Protein AF-A0A0F9H675-F1 (afdb_monomer_lite)

InterPro domains:
  IPR002646 Poly A polymerase, head domain [PF01743] (36-67)
  IPR043519 Nucleotidyltransferase superfamily [G3DSA:3.30.460.10] (11-78)
  IPR043519 Nucleotidyltransferase superfamily [SSF81301] (16-69)

Sequence (80 aa):
MAKANLIDNLNRALPAAARKALAAIVQDAQGEALALYLVGGSVRDLLLNRPTLDVDLTLEGDAPALARRVAIGLEDVRCT

Structure (mmCIF, N/CA/C/O backbone):
data_AF-A0A0F9H675-F1
#
_entry.id   AF-A0A0F9H675-F1
#
loop_
_atom_site.group_PDB
_atom_site.id
_atom_site.type_symbol
_atom_site.label_atom_id
_atom_site.label_alt_id
_atom_site.label_comp_id
_atom_site.label_asym_id
_atom_site.label_entity_id
_atom_site.label_seq_id
_atom_site.pdbx_PDB_ins_code
_atom_site.Cartn_x
_atom_site.Cartn_y
_atom_site.Cartn_z
_atom_site.occupancy
_atom_site.B_iso_or_equiv
_atom_site.auth_seq_id
_atom_site.auth_comp_id
_atom_site.auth_asym_id
_atom_site.auth_atom_id
_atom_site.pdbx_PDB_model_num
ATOM 1 N N . MET A 1 1 ? -27.565 -4.005 -0.863 1.00 46.12 1 MET A N 1
ATOM 2 C CA . MET A 1 1 ? -26.496 -3.318 -0.105 1.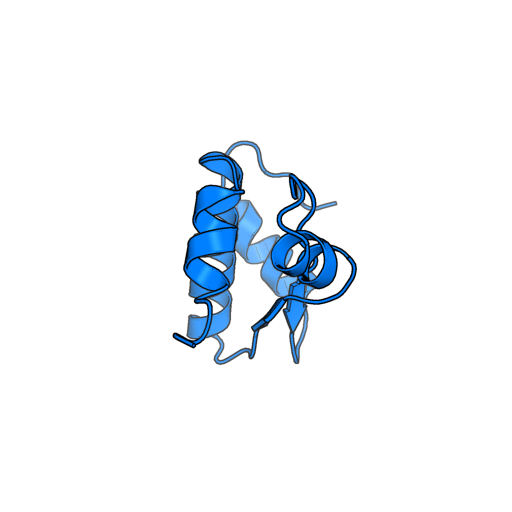00 46.12 1 MET A CA 1
ATOM 3 C C . MET A 1 1 ? -25.582 -2.634 -1.105 1.00 46.12 1 MET A C 1
ATOM 5 O O . MET A 1 1 ? -25.210 -3.283 -2.075 1.00 46.12 1 MET A O 1
ATOM 9 N N . ALA A 1 2 ? -25.270 -1.348 -0.928 1.00 55.47 2 ALA A N 1
ATOM 10 C CA . ALA A 1 2 ? -24.254 -0.697 -1.754 1.00 55.47 2 ALA A CA 1
ATOM 11 C C . ALA A 1 2 ? -22.913 -1.412 -1.530 1.00 55.47 2 ALA A C 1
ATOM 13 O O . ALA A 1 2 ? -22.560 -1.706 -0.387 1.00 55.47 2 ALA A O 1
ATOM 14 N N . LYS A 1 3 ? -22.200 -1.748 -2.608 1.00 57.97 3 LYS A N 1
ATOM 15 C CA . LYS A 1 3 ? -20.877 -2.372 -2.519 1.00 57.97 3 LYS A CA 1
ATOM 16 C C . LYS A 1 3 ? -19.964 -1.396 -1.774 1.00 57.97 3 LYS A C 1
ATOM 18 O O . LYS A 1 3 ? -19.804 -0.264 -2.222 1.00 57.97 3 LYS A O 1
ATOM 23 N N . ALA A 1 4 ? -19.432 -1.796 -0.621 1.00 65.81 4 ALA A N 1
ATOM 24 C CA . ALA A 1 4 ? -18.548 -0.931 0.152 1.00 65.81 4 ALA A CA 1
ATOM 25 C C . ALA A 1 4 ? -17.327 -0.566 -0.705 1.00 65.81 4 ALA A C 1
ATOM 27 O O . ALA A 1 4 ? -16.625 -1.456 -1.192 1.00 65.81 4 ALA A O 1
ATOM 28 N N . ASN A 1 5 ? -17.090 0.731 -0.912 1.00 82.88 5 ASN A N 1
ATOM 29 C CA . ASN A 1 5 ? -15.884 1.189 -1.583 1.00 82.88 5 ASN A CA 1
ATOM 30 C C . ASN A 1 5 ? -14.715 1.129 -0.592 1.00 82.88 5 ASN A C 1
ATOM 32 O O . ASN A 1 5 ? -14.532 2.020 0.238 1.00 82.88 5 ASN A O 1
ATOM 36 N N . LEU A 1 6 ? -13.936 0.049 -0.662 1.00 86.06 6 LEU A N 1
ATOM 37 C CA . LEU A 1 6 ? -12.800 -0.166 0.235 1.00 86.06 6 LEU A CA 1
ATOM 38 C C . LEU A 1 6 ? -11.684 0.868 0.033 1.00 86.06 6 LEU A C 1
ATOM 40 O O . LEU A 1 6 ? -10.939 1.126 0.974 1.00 86.06 6 LEU A O 1
ATOM 44 N N . ILE A 1 7 ? -11.612 1.511 -1.138 1.00 86.94 7 ILE A N 1
ATOM 45 C CA . ILE A 1 7 ? -10.648 2.586 -1.406 1.00 86.94 7 ILE A CA 1
ATOM 46 C C . ILE A 1 7 ? -10.970 3.815 -0.549 1.00 86.94 7 ILE A C 1
ATOM 48 O O . ILE A 1 7 ? -10.079 4.383 0.080 1.00 86.94 7 ILE A O 1
ATOM 52 N N . ASP A 1 8 ? -12.244 4.201 -0.454 1.00 88.25 8 ASP A N 1
ATOM 53 C CA . ASP A 1 8 ? -12.654 5.345 0.372 1.00 88.25 8 ASP A CA 1
ATOM 54 C C . ASP A 1 8 ? -12.449 5.056 1.864 1.00 88.25 8 ASP A C 1
ATOM 56 O O . ASP A 1 8 ? -12.041 5.932 2.630 1.00 88.25 8 ASP A O 1
ATOM 60 N N . ASN A 1 9 ? -12.691 3.811 2.287 1.00 87.56 9 ASN A N 1
ATOM 61 C CA . ASN A 1 9 ? -12.409 3.371 3.653 1.00 87.56 9 ASN A CA 1
ATOM 62 C C . ASN A 1 9 ? -10.914 3.465 3.971 1.00 87.56 9 ASN A C 1
ATOM 64 O O . ASN A 1 9 ? -10.553 4.041 4.996 1.00 87.56 9 ASN A O 1
ATOM 68 N N . LEU A 1 10 ? -10.059 2.969 3.073 1.00 89.44 10 LEU A N 1
ATOM 69 C CA . LEU A 1 10 ? -8.607 3.040 3.213 1.00 89.44 10 LEU A CA 1
ATOM 70 C C . LEU A 1 10 ? -8.124 4.490 3.300 1.00 89.44 10 LEU A C 1
ATOM 72 O O . LEU A 1 10 ? -7.418 4.851 4.238 1.00 89.44 10 LEU A O 1
ATOM 76 N N . ASN A 1 11 ? -8.572 5.356 2.390 1.00 88.94 11 ASN A N 1
ATOM 77 C CA . ASN A 1 11 ? -8.189 6.768 2.398 1.00 88.94 11 ASN A CA 1
ATOM 78 C C . ASN A 1 11 ? -8.597 7.487 3.694 1.00 88.94 11 ASN A C 1
ATOM 80 O O . ASN A 1 11 ? -7.864 8.350 4.178 1.00 88.94 11 ASN A O 1
ATOM 84 N N . ARG A 1 12 ? -9.743 7.140 4.288 1.00 88.00 12 ARG A N 1
ATOM 85 C CA . ARG A 1 12 ? -10.159 7.707 5.582 1.00 88.00 12 ARG A CA 1
ATOM 86 C C . ARG A 1 12 ? -9.361 7.163 6.762 1.00 88.00 12 ARG A C 1
ATOM 88 O O . ARG A 1 12 ? -9.131 7.913 7.705 1.00 88.00 12 ARG A O 1
ATOM 95 N N . ALA A 1 13 ? -8.957 5.894 6.715 1.00 87.25 13 ALA A N 1
ATOM 96 C CA . ALA A 1 13 ? -8.183 5.256 7.777 1.00 87.25 13 ALA A CA 1
ATOM 97 C C . ALA A 1 13 ? -6.721 5.735 7.819 1.00 87.25 13 ALA A C 1
ATOM 99 O O . ALA A 1 13 ? -6.118 5.762 8.889 1.00 87.25 13 ALA A O 1
ATOM 100 N N . LEU A 1 14 ? -6.158 6.134 6.673 1.00 89.12 14 LEU A N 1
ATOM 101 C CA . LEU A 1 14 ? -4.751 6.514 6.569 1.00 89.12 14 LEU A CA 1
ATOM 102 C C . LEU A 1 14 ? -4.470 7.980 6.948 1.00 89.12 14 LEU A C 1
ATOM 104 O O . LEU A 1 14 ? -5.171 8.892 6.490 1.00 89.12 14 LEU A O 1
ATOM 108 N N . PRO A 1 15 ? -3.375 8.248 7.689 1.00 89.88 15 PRO A N 1
ATOM 109 C CA . PRO A 1 15 ? -2.831 9.593 7.850 1.00 89.88 15 PRO A CA 1
ATOM 110 C C . PRO A 1 15 ? -2.437 10.235 6.512 1.00 89.88 15 PRO A C 1
ATOM 112 O O . PRO A 1 15 ? -2.158 9.554 5.525 1.00 89.88 15 PRO A O 1
ATOM 115 N N . ALA A 1 16 ? -2.337 11.568 6.484 1.00 89.75 16 ALA A N 1
ATOM 116 C CA . ALA A 1 16 ? -2.020 12.314 5.263 1.00 89.75 16 ALA A CA 1
ATOM 117 C C . ALA A 1 16 ? -0.683 11.902 4.616 1.00 89.75 16 ALA A C 1
ATOM 119 O O . ALA A 1 16 ? -0.626 11.751 3.397 1.00 89.75 16 ALA A O 1
ATOM 120 N N . ALA A 1 17 ? 0.361 11.665 5.417 1.00 88.94 17 ALA A N 1
ATOM 121 C CA . ALA A 1 17 ? 1.662 11.212 4.918 1.00 88.94 17 ALA A CA 1
ATOM 122 C C . ALA A 1 17 ? 1.577 9.824 4.257 1.00 88.94 17 ALA A C 1
ATOM 124 O O . ALA A 1 17 ? 2.077 9.637 3.150 1.00 88.94 17 ALA A O 1
ATOM 125 N N . ALA A 1 18 ? 0.858 8.881 4.878 1.00 89.81 18 ALA A N 1
ATOM 126 C CA . ALA A 1 18 ? 0.646 7.547 4.319 1.00 89.81 18 ALA A CA 1
ATOM 127 C C . ALA A 1 18 ? -0.173 7.593 3.018 1.00 89.81 18 ALA A C 1
ATOM 129 O O . ALA A 1 18 ? 0.166 6.911 2.055 1.00 89.81 18 ALA A O 1
ATOM 130 N N . ARG A 1 19 ? -1.197 8.458 2.937 1.00 91.44 19 ARG A N 1
ATOM 131 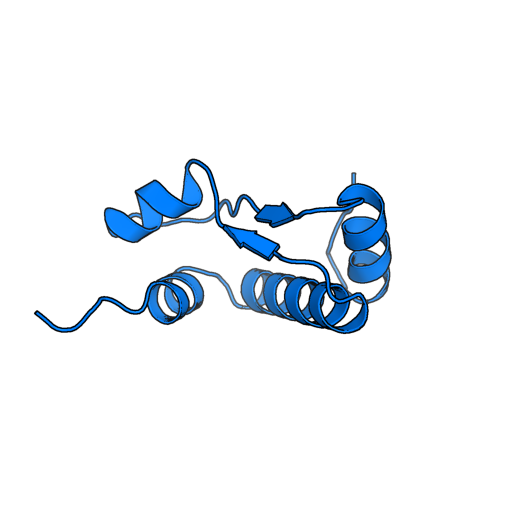C CA . ARG A 1 19 ? -1.934 8.696 1.682 1.00 91.44 19 ARG A CA 1
ATOM 132 C C . ARG A 1 19 ? -1.037 9.239 0.570 1.00 91.44 19 ARG A C 1
ATOM 134 O O . ARG A 1 19 ? -1.177 8.810 -0.570 1.00 91.44 19 ARG A O 1
ATOM 141 N N . LYS A 1 20 ? -0.122 10.164 0.889 1.00 92.19 20 LYS A N 1
ATOM 142 C CA . LYS A 1 20 ? 0.842 10.711 -0.080 1.00 92.19 20 LYS A CA 1
ATOM 143 C C . LYS A 1 20 ? 1.762 9.611 -0.617 1.00 92.19 20 LYS A C 1
ATOM 145 O O . LYS A 1 20 ? 1.945 9.520 -1.826 1.00 92.19 20 LYS A O 1
ATOM 150 N N . ALA A 1 21 ? 2.280 8.754 0.264 1.00 92.12 21 ALA A N 1
ATOM 151 C CA . ALA A 1 21 ? 3.112 7.621 -0.133 1.00 92.12 21 ALA A CA 1
ATOM 152 C C . ALA A 1 21 ? 2.341 6.608 -0.995 1.00 92.12 21 ALA A C 1
ATOM 154 O O . ALA A 1 21 ? 2.811 6.239 -2.068 1.00 92.12 21 ALA A O 1
ATOM 155 N N . LEU A 1 22 ? 1.126 6.222 -0.584 1.00 93.56 22 LEU A N 1
ATOM 156 C CA . LEU A 1 22 ? 0.274 5.309 -1.351 1.00 93.56 22 LEU A CA 1
ATOM 157 C C . LEU A 1 22 ? -0.047 5.861 -2.748 1.00 93.56 22 LEU A C 1
ATOM 159 O O . LEU A 1 22 ? 0.013 5.120 -3.725 1.00 93.56 22 LEU A O 1
ATOM 163 N N . ALA A 1 23 ? -0.346 7.158 -2.862 1.00 94.44 23 ALA A N 1
ATOM 164 C CA . ALA A 1 23 ? -0.591 7.796 -4.152 1.00 94.44 23 ALA A CA 1
ATOM 165 C C . ALA A 1 23 ? 0.643 7.739 -5.067 1.00 94.44 23 ALA A C 1
ATOM 167 O O . ALA A 1 23 ? 0.505 7.397 -6.239 1.00 94.44 23 ALA A O 1
ATOM 168 N N . ALA A 1 24 ? 1.838 8.005 -4.532 1.00 95.31 24 ALA A N 1
ATOM 169 C CA . ALA A 1 24 ? 3.083 7.918 -5.294 1.00 95.31 24 ALA A CA 1
ATOM 170 C C . ALA A 1 24 ? 3.376 6.482 -5.768 1.00 95.31 24 ALA A C 1
ATOM 172 O O . ALA A 1 24 ? 3.745 6.282 -6.922 1.00 95.31 24 ALA A O 1
ATOM 173 N N . ILE A 1 25 ? 3.130 5.480 -4.914 1.00 95.75 25 ILE A N 1
ATOM 174 C CA . ILE A 1 25 ? 3.234 4.055 -5.270 1.00 95.75 25 ILE A CA 1
ATOM 175 C C . ILE A 1 25 ? 2.284 3.703 -6.418 1.00 95.75 25 ILE A C 1
ATOM 177 O O . ILE A 1 25 ? 2.697 3.068 -7.386 1.00 95.75 25 ILE A O 1
ATOM 181 N N . VAL A 1 26 ? 1.019 4.125 -6.329 1.00 95.62 26 VAL A N 1
ATOM 182 C CA . VAL A 1 26 ? 0.015 3.863 -7.370 1.00 95.62 26 VAL A CA 1
ATOM 183 C C . VAL A 1 26 ? 0.402 4.531 -8.689 1.00 95.62 26 VAL A C 1
ATOM 185 O O . VAL A 1 26 ? 0.274 3.906 -9.737 1.00 95.62 26 VAL A O 1
ATOM 188 N N . GLN A 1 27 ? 0.889 5.773 -8.650 1.00 96.19 27 GLN A N 1
ATOM 189 C CA . GLN A 1 27 ? 1.312 6.497 -9.850 1.00 96.19 27 GLN A CA 1
ATOM 190 C C . GLN A 1 27 ? 2.507 5.829 -10.543 1.00 96.19 27 GLN A 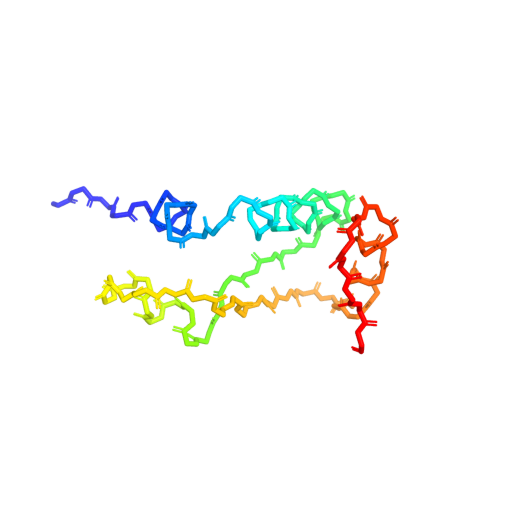C 1
ATOM 192 O O . GLN A 1 27 ? 2.465 5.646 -11.758 1.00 96.19 27 GLN A O 1
ATOM 197 N N . ASP A 1 28 ? 3.537 5.429 -9.791 1.00 96.00 28 ASP A N 1
ATOM 198 C CA . ASP A 1 28 ? 4.705 4.729 -10.347 1.00 96.00 28 ASP A CA 1
ATOM 199 C C . ASP A 1 28 ? 4.313 3.354 -10.918 1.00 96.00 28 ASP A C 1
ATOM 201 O O . ASP A 1 28 ? 4.645 3.043 -12.061 1.00 96.00 28 ASP A O 1
ATOM 205 N N . ALA A 1 29 ? 3.501 2.575 -10.187 1.00 96.50 29 ALA A N 1
ATOM 206 C CA . ALA A 1 29 ? 2.994 1.284 -10.660 1.00 96.50 29 ALA A CA 1
ATOM 207 C C . ALA A 1 29 ? 2.192 1.413 -11.965 1.00 96.50 29 ALA A C 1
ATOM 209 O O . ALA A 1 29 ? 2.378 0.622 -12.887 1.00 96.50 29 ALA A O 1
ATOM 210 N N . GLN A 1 30 ? 1.321 2.423 -12.065 1.00 95.19 30 GLN A N 1
ATOM 211 C CA . GLN A 1 30 ? 0.540 2.687 -13.277 1.00 95.19 30 GLN A CA 1
ATOM 212 C C . GLN A 1 30 ? 1.423 3.067 -14.468 1.00 95.19 30 GLN A C 1
ATOM 214 O O . GLN A 1 30 ? 1.143 2.624 -15.582 1.00 95.19 30 GLN A O 1
ATOM 219 N N . GLY A 1 31 ? 2.484 3.849 -14.242 1.00 94.94 31 GLY A N 1
ATOM 220 C CA . GLY A 1 31 ? 3.449 4.212 -15.283 1.00 94.94 31 GLY A CA 1
ATOM 221 C C . GLY A 1 31 ? 4.167 3.004 -15.891 1.00 94.94 31 GLY A C 1
ATOM 222 O O . GLY A 1 31 ? 4.460 3.003 -17.082 1.00 94.94 31 GLY A O 1
ATOM 223 N N . GLU A 1 32 ? 4.373 1.958 -15.093 1.00 94.12 32 GLU A N 1
ATOM 224 C CA . GLU A 1 32 ? 5.031 0.702 -15.483 1.00 94.12 32 GLU A CA 1
ATOM 225 C C . GLU A 1 32 ? 4.033 -0.417 -15.849 1.00 94.12 32 GLU A C 1
ATOM 227 O O . GLU A 1 32 ? 4.427 -1.563 -16.058 1.00 94.12 32 GLU A O 1
ATOM 232 N N . ALA A 1 33 ? 2.728 -0.112 -15.905 1.00 95.06 33 ALA A N 1
ATOM 233 C CA . ALA A 1 33 ? 1.648 -1.085 -16.111 1.00 95.06 33 ALA A CA 1
ATOM 234 C C . ALA A 1 33 ? 1.668 -2.275 -15.122 1.00 95.06 33 ALA A C 1
ATOM 236 O O . ALA A 1 33 ? 1.242 -3.384 -15.452 1.00 95.06 33 ALA A O 1
ATOM 237 N N . LEU A 1 34 ? 2.133 -2.039 -13.893 1.00 95.56 34 LEU A N 1
ATOM 238 C CA . LEU A 1 34 ? 2.200 -3.034 -12.828 1.00 95.56 34 LEU A CA 1
ATOM 239 C C . LEU A 1 34 ? 0.862 -3.115 -12.091 1.00 95.56 34 LEU A C 1
ATOM 241 O O . LEU A 1 34 ? 0.324 -2.111 -11.616 1.00 95.56 34 LEU A O 1
ATOM 245 N N . ALA A 1 35 ? 0.334 -4.329 -11.952 1.00 94.69 35 ALA A N 1
ATOM 246 C CA . ALA A 1 35 ? -0.874 -4.560 -11.178 1.00 94.69 35 ALA A CA 1
ATOM 247 C C . ALA A 1 35 ? -0.547 -4.552 -9.679 1.00 94.69 35 ALA A C 1
ATOM 249 O O . ALA A 1 35 ? 0.221 -5.386 -9.205 1.00 94.69 35 ALA A O 1
ATOM 250 N N . LEU A 1 36 ? -1.126 -3.599 -8.944 1.00 95.50 36 LEU A N 1
ATOM 251 C CA . LEU A 1 36 ? -0.920 -3.406 -7.510 1.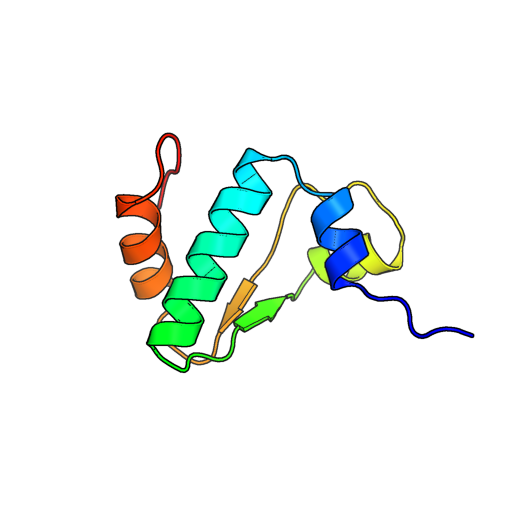00 95.50 36 LEU A CA 1
ATOM 252 C C . LEU A 1 36 ? -2.150 -3.877 -6.726 1.00 95.50 36 LEU A C 1
ATOM 254 O O . LEU A 1 36 ? -3.283 -3.513 -7.051 1.00 95.50 36 LEU A O 1
ATOM 258 N N . TYR A 1 37 ? -1.925 -4.635 -5.657 1.00 94.75 37 TYR A N 1
ATOM 259 C CA . TYR A 1 37 ? -2.979 -5.230 -4.843 1.00 94.75 37 TYR A CA 1
ATOM 260 C C . TYR A 1 37 ? -2.749 -4.961 -3.361 1.00 94.75 37 TYR A C 1
ATOM 262 O O . TYR A 1 37 ? -1.638 -5.103 -2.856 1.00 94.75 37 TYR A O 1
ATOM 270 N N . LEU A 1 38 ? -3.830 -4.635 -2.655 1.00 93.56 38 LEU A N 1
ATOM 271 C CA . LEU A 1 38 ? -3.862 -4.640 -1.196 1.00 93.56 38 LEU A CA 1
ATOM 272 C C . LEU A 1 38 ? -4.090 -6.073 -0.708 1.00 93.56 38 LEU A C 1
ATOM 274 O O . LEU A 1 38 ? -5.014 -6.740 -1.180 1.00 93.56 38 LEU A O 1
ATOM 278 N N . VAL A 1 39 ? -3.275 -6.544 0.232 1.00 94.25 39 VAL A N 1
ATOM 279 C CA . VAL A 1 39 ? -3.314 -7.936 0.707 1.00 94.25 39 VAL A CA 1
ATOM 280 C C . VAL A 1 39 ? -3.178 -8.033 2.228 1.00 94.25 39 VAL A C 1
ATOM 282 O O . VAL A 1 39 ? -3.079 -7.037 2.937 1.00 94.25 39 VAL A O 1
ATOM 285 N N . GLY A 1 40 ? -3.219 -9.254 2.758 1.00 92.50 40 GLY A N 1
ATOM 286 C CA . GLY A 1 40 ? -2.836 -9.517 4.143 1.00 92.50 40 GLY A CA 1
ATOM 287 C C . GLY A 1 40 ? -3.769 -8.919 5.199 1.00 92.50 40 GLY A C 1
ATOM 288 O O . GLY A 1 40 ? -4.996 -8.884 5.044 1.00 92.50 40 GLY A O 1
ATOM 289 N N . GLY A 1 41 ? -3.170 -8.504 6.320 1.00 91.88 41 GLY A N 1
ATOM 290 C CA . GLY A 1 41 ? -3.890 -8.005 7.493 1.00 91.88 41 GLY A CA 1
ATOM 291 C C . GLY A 1 41 ? -4.653 -6.716 7.205 1.00 91.88 41 GLY A C 1
ATOM 292 O O . GLY A 1 41 ? -5.771 -6.550 7.691 1.00 91.88 41 GLY A O 1
ATOM 293 N N . SER A 1 42 ? -4.102 -5.875 6.329 1.00 90.94 42 SER A N 1
ATOM 294 C CA . SER A 1 42 ? -4.705 -4.604 5.934 1.00 90.94 42 SER A CA 1
ATOM 295 C C . SER A 1 42 ? -6.099 -4.770 5.301 1.00 90.94 42 SER A C 1
ATOM 297 O O . SER A 1 42 ? -7.026 -4.036 5.645 1.00 90.94 42 SER A O 1
ATOM 299 N N . VAL A 1 43 ? -6.317 -5.802 4.474 1.00 91.31 43 VAL A N 1
ATOM 300 C CA . VAL A 1 43 ? -7.647 -6.110 3.906 1.00 91.31 43 VAL A CA 1
ATOM 301 C C . VAL A 1 43 ? -8.640 -6.514 4.997 1.00 91.31 43 VAL A C 1
ATOM 303 O O . VAL A 1 43 ? -9.771 -6.024 5.024 1.00 91.31 43 VAL A O 1
ATOM 306 N N . ARG A 1 44 ? -8.226 -7.399 5.913 1.00 91.06 44 ARG A N 1
ATOM 307 C CA . ARG A 1 44 ? -9.064 -7.836 7.041 1.00 91.06 44 ARG A CA 1
ATOM 308 C C . ARG A 1 44 ? -9.462 -6.646 7.908 1.00 91.06 44 ARG A C 1
ATOM 310 O O . ARG A 1 44 ? -10.626 -6.532 8.283 1.00 91.06 44 ARG A O 1
ATOM 317 N N . ASP A 1 45 ? -8.511 -5.784 8.235 1.00 89.75 45 ASP A N 1
ATOM 318 C CA . ASP A 1 45 ? -8.735 -4.688 9.169 1.00 89.75 45 ASP A CA 1
ATOM 319 C C . ASP A 1 45 ? -9.640 -3.603 8.558 1.00 89.75 45 ASP A C 1
ATOM 321 O O . ASP A 1 45 ? -10.543 -3.123 9.246 1.00 89.75 45 ASP A O 1
ATOM 325 N N . LEU A 1 46 ? -9.544 -3.344 7.245 1.00 88.94 46 LEU A N 1
ATOM 326 C CA . LEU A 1 46 ? -10.519 -2.519 6.518 1.00 88.94 46 LEU A CA 1
ATOM 327 C C . LEU A 1 46 ? -11.932 -3.114 6.523 1.00 88.94 46 LEU A C 1
ATOM 329 O O . LEU A 1 46 ? -12.904 -2.387 6.732 1.00 88.94 46 LEU A O 1
ATOM 333 N N . LEU A 1 47 ? -12.066 -4.426 6.293 1.00 89.00 47 LEU A N 1
ATOM 334 C CA . LEU A 1 47 ? -13.367 -5.108 6.296 1.00 89.00 47 LEU A CA 1
ATOM 335 C C . LEU A 1 47 ? -14.015 -5.120 7.686 1.00 89.00 47 LEU A C 1
ATOM 337 O O . LEU A 1 47 ? -15.239 -5.080 7.795 1.00 89.00 47 LEU A O 1
ATOM 341 N N . LEU A 1 48 ? -13.200 -5.151 8.743 1.00 89.19 48 LEU A N 1
ATOM 342 C CA . LEU A 1 48 ? -13.642 -5.118 10.138 1.00 89.19 48 LEU A CA 1
ATOM 343 C C . LEU A 1 48 ? -13.729 -3.697 10.720 1.00 89.19 48 LEU A C 1
ATOM 345 O O . LEU A 1 48 ? -14.014 -3.558 11.909 1.00 89.19 48 LEU A O 1
ATOM 349 N N . ASN A 1 49 ? -13.487 -2.658 9.913 1.00 84.81 49 ASN A N 1
ATOM 350 C CA . ASN A 1 49 ? -13.461 -1.253 10.332 1.00 84.81 49 ASN A CA 1
ATOM 351 C C . ASN A 1 49 ? -12.543 -0.995 11.546 1.00 84.81 49 ASN A C 1
ATOM 353 O O . ASN A 1 49 ? -12.889 -0.258 12.473 1.00 84.81 49 ASN A O 1
ATOM 357 N N . ARG A 1 50 ? -11.376 -1.643 11.563 1.00 85.25 50 ARG A N 1
ATOM 358 C CA . ARG A 1 50 ? -10.340 -1.457 12.583 1.00 85.25 50 ARG A CA 1
ATOM 359 C C . ARG A 1 50 ? -9.401 -0.319 12.172 1.00 85.25 50 ARG A C 1
ATOM 361 O O . ARG A 1 50 ? -9.161 -0.137 10.976 1.00 85.25 50 ARG A O 1
ATOM 368 N N . PRO A 1 51 ? -8.835 0.438 13.130 1.00 72.88 51 PRO A N 1
ATOM 369 C CA . PRO A 1 51 ? -7.782 1.396 12.814 1.00 72.88 51 PRO A CA 1
ATOM 370 C C . PRO A 1 51 ? -6.618 0.640 12.166 1.00 72.88 51 PRO A C 1
ATOM 372 O O . PRO A 1 51 ? -5.991 -0.204 12.799 1.00 72.88 51 PRO A O 1
ATOM 375 N N . THR A 1 52 ? -6.383 0.902 10.883 1.00 65.00 52 THR A N 1
ATOM 376 C CA . THR A 1 52 ? -5.368 0.208 10.087 1.00 65.00 52 THR A CA 1
ATOM 377 C C . THR A 1 52 ? -4.232 1.193 9.840 1.00 65.00 52 THR A C 1
ATOM 379 O O . THR A 1 52 ? -4.417 2.157 9.099 1.00 65.00 52 THR A O 1
ATOM 382 N N . LEU A 1 53 ? -3.091 1.003 10.511 1.00 68.56 53 LEU A N 1
ATOM 383 C CA . LEU A 1 53 ? -1.890 1.825 10.293 1.00 68.56 53 LEU A CA 1
ATOM 384 C C . LEU A 1 53 ? -0.899 1.158 9.328 1.00 68.56 53 LEU A C 1
ATOM 386 O O . LEU A 1 53 ? -0.094 1.851 8.715 1.00 68.56 53 LEU A O 1
ATOM 390 N N . ASP A 1 54 ? -0.974 -0.169 9.208 1.00 86.44 54 ASP A N 1
ATOM 391 C CA . ASP A 1 54 ? -0.049 -0.994 8.436 1.00 86.44 54 ASP A CA 1
ATOM 392 C C . ASP A 1 54 ? -0.711 -1.450 7.126 1.00 86.44 54 ASP A C 1
ATOM 394 O O . ASP A 1 54 ? -1.817 -2.001 7.139 1.00 86.44 54 ASP A O 1
ATOM 398 N N . VAL A 1 55 ? -0.080 -1.144 5.991 1.00 91.00 55 VAL A N 1
ATOM 399 C CA . VAL A 1 55 ? -0.631 -1.368 4.646 1.00 91.00 55 VAL A CA 1
ATOM 400 C C . VAL A 1 55 ? 0.287 -2.311 3.889 1.00 91.00 55 VAL A C 1
ATOM 402 O O . VAL A 1 55 ? 1.379 -1.925 3.478 1.00 91.00 55 VAL A O 1
ATOM 405 N N . ASP A 1 56 ? -0.209 -3.519 3.633 1.00 93.25 56 ASP A N 1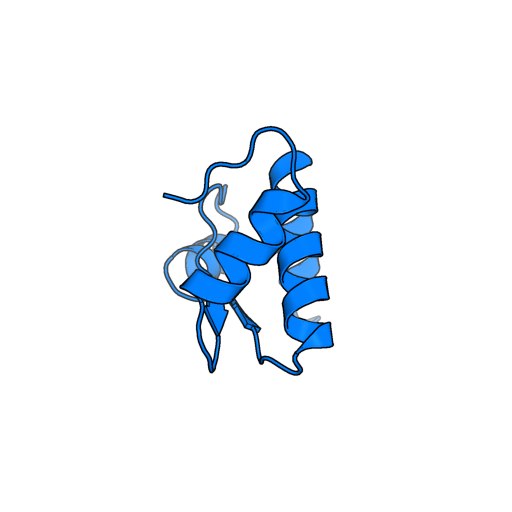
ATOM 406 C CA . ASP A 1 56 ? 0.513 -4.527 2.866 1.00 93.25 56 ASP A CA 1
ATOM 407 C C . ASP A 1 56 ? 0.109 -4.456 1.393 1.00 93.25 56 ASP A C 1
ATOM 409 O O . ASP A 1 56 ? -1.040 -4.732 1.026 1.00 93.25 56 ASP A O 1
ATOM 413 N N . LEU A 1 57 ? 1.070 -4.118 0.538 1.00 95.06 57 LEU A N 1
ATOM 414 C CA . LEU A 1 57 ? 0.901 -4.121 -0.910 1.00 95.06 57 LEU A CA 1
ATOM 415 C C . LEU A 1 57 ? 1.706 -5.257 -1.536 1.00 95.06 57 LEU A C 1
ATOM 417 O O . LEU A 1 57 ? 2.824 -5.558 -1.123 1.00 95.06 57 LEU A O 1
ATOM 421 N N . THR A 1 58 ? 1.151 -5.854 -2.581 1.00 95.94 58 THR A N 1
ATOM 422 C CA . THR A 1 58 ? 1.876 -6.750 -3.481 1.00 95.94 58 THR A CA 1
ATOM 423 C C . THR A 1 58 ? 1.648 -6.321 -4.922 1.00 95.94 58 THR A C 1
ATOM 425 O O . THR A 1 58 ? 0.700 -5.590 -5.217 1.00 95.94 58 THR A O 1
ATOM 428 N N . LEU A 1 59 ? 2.522 -6.758 -5.820 1.00 96.44 59 LEU A N 1
ATOM 429 C CA . LEU A 1 59 ? 2.388 -6.505 -7.244 1.00 96.44 59 LEU A CA 1
ATOM 430 C C . LEU A 1 59 ? 2.977 -7.639 -8.070 1.00 96.44 59 LEU A C 1
ATOM 432 O O . LEU A 1 59 ? 3.848 -8.377 -7.610 1.00 96.44 59 LEU A O 1
ATOM 436 N N . GLU A 1 60 ? 2.521 -7.740 -9.311 1.00 94.12 60 GLU A N 1
ATOM 437 C CA . GLU A 1 60 ? 3.107 -8.637 -10.304 1.00 94.12 60 GLU A CA 1
ATOM 438 C C . GLU A 1 60 ? 4.352 -7.972 -10.917 1.00 94.12 60 GLU A C 1
ATOM 440 O O . GLU A 1 60 ? 4.266 -7.286 -11.932 1.00 94.12 60 GLU A O 1
ATOM 445 N N . GLY A 1 61 ? 5.510 -8.109 -10.255 1.00 93.25 61 GLY A N 1
ATOM 446 C CA . GLY A 1 61 ? 6.770 -7.479 -10.675 1.00 93.25 61 GLY A CA 1
ATOM 447 C C . GLY A 1 61 ? 7.797 -7.292 -9.547 1.00 93.25 61 GLY A C 1
ATOM 448 O O . GLY A 1 61 ? 7.719 -7.935 -8.501 1.00 93.25 61 GLY A O 1
ATOM 449 N N . ASP A 1 62 ? 8.777 -6.407 -9.760 1.00 95.38 62 ASP A N 1
ATOM 450 C CA . ASP A 1 62 ? 9.852 -6.114 -8.795 1.00 95.38 62 ASP A CA 1
ATOM 451 C C . ASP A 1 62 ? 9.417 -5.038 -7.783 1.00 95.38 62 ASP A C 1
ATOM 453 O O . ASP A 1 62 ? 9.562 -3.831 -8.005 1.00 95.38 62 ASP A O 1
ATOM 457 N N . ALA A 1 63 ? 8.868 -5.488 -6.651 1.00 95.31 63 ALA A N 1
ATOM 458 C CA . ALA A 1 63 ? 8.428 -4.600 -5.577 1.00 95.31 63 ALA A CA 1
ATOM 459 C C . ALA A 1 63 ? 9.563 -3.777 -4.935 1.00 95.31 63 ALA A C 1
ATOM 461 O O . ALA A 1 63 ? 9.378 -2.568 -4.765 1.00 95.31 63 ALA A O 1
ATOM 462 N N . PRO A 1 64 ? 10.747 -4.346 -4.624 1.00 95.25 64 PRO A N 1
ATOM 463 C CA . PRO A 1 64 ? 11.881 -3.552 -4.154 1.00 95.25 64 PRO A CA 1
ATOM 464 C C . PRO A 1 64 ? 12.308 -2.435 -5.116 1.00 95.25 64 PRO A C 1
ATOM 466 O O . PRO A 1 64 ? 12.675 -1.349 -4.663 1.00 95.25 64 PRO A O 1
ATOM 469 N N . ALA A 1 65 ? 12.283 -2.667 -6.433 1.00 95.06 65 ALA A N 1
ATOM 470 C CA . ALA A 1 65 ? 12.614 -1.633 -7.412 1.00 95.06 65 ALA A CA 1
ATOM 471 C C . ALA A 1 65 ? 11.614 -0.471 -7.381 1.00 95.06 65 ALA A C 1
ATOM 473 O O . ALA A 1 65 ? 12.040 0.684 -7.315 1.00 95.06 65 ALA A O 1
ATOM 474 N N . LEU A 1 66 ? 10.311 -0.769 -7.353 1.00 95.50 66 LEU A N 1
ATOM 475 C CA . LEU A 1 66 ? 9.267 0.248 -7.215 1.00 95.50 66 LEU A CA 1
ATOM 476 C C . LEU A 1 66 ? 9.426 1.044 -5.913 1.00 95.50 66 LEU A C 1
ATOM 478 O O . LEU A 1 66 ? 9.425 2.274 -5.934 1.00 95.50 66 LEU A O 1
ATOM 482 N N . ALA A 1 67 ? 9.627 0.356 -4.784 1.00 95.00 67 ALA A N 1
ATOM 483 C CA . ALA A 1 67 ? 9.774 1.001 -3.480 1.00 95.00 67 ALA A CA 1
ATOM 484 C C . ALA A 1 67 ? 10.940 2.004 -3.464 1.00 95.00 67 ALA A C 1
ATOM 486 O O . ALA A 1 67 ? 10.785 3.133 -2.994 1.00 95.00 67 ALA A O 1
ATOM 487 N N . ARG A 1 68 ? 12.087 1.629 -4.049 1.00 94.62 68 ARG A N 1
ATOM 488 C CA . ARG A 1 68 ? 13.252 2.518 -4.175 1.00 94.62 68 ARG A CA 1
ATOM 489 C C . ARG A 1 68 ? 12.975 3.727 -5.064 1.00 94.62 68 ARG A C 1
ATOM 491 O O . ARG A 1 68 ? 13.353 4.831 -4.680 1.00 94.62 68 ARG A O 1
ATOM 498 N N . ARG A 1 69 ? 12.327 3.547 -6.223 1.00 93.56 69 ARG A N 1
ATOM 499 C CA . ARG A 1 69 ? 11.979 4.668 -7.119 1.00 93.56 69 ARG A CA 1
ATOM 500 C C . ARG A 1 69 ? 11.079 5.678 -6.420 1.00 93.56 69 ARG A C 1
ATOM 502 O O . ARG A 1 69 ? 11.366 6.871 -6.436 1.00 93.56 69 ARG A O 1
ATOM 509 N N . VAL A 1 70 ? 10.037 5.189 -5.754 1.00 94.38 70 VAL A N 1
ATOM 510 C CA . VAL A 1 70 ? 9.062 6.036 -5.062 1.00 94.38 70 VAL A CA 1
ATOM 511 C C . VAL A 1 70 ? 9.696 6.780 -3.885 1.00 94.38 70 VAL A C 1
ATOM 513 O O . VAL A 1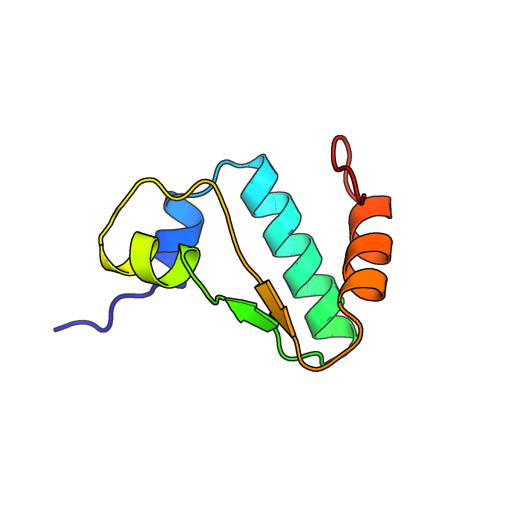 70 ? 9.430 7.967 -3.698 1.00 94.38 70 VAL A O 1
ATOM 516 N N . ALA A 1 71 ? 10.567 6.123 -3.114 1.00 93.06 71 ALA A N 1
ATOM 517 C CA . ALA A 1 71 ? 11.209 6.729 -1.949 1.00 93.06 71 ALA A CA 1
ATOM 518 C C . ALA A 1 71 ? 12.078 7.954 -2.293 1.00 93.06 71 ALA A C 1
ATOM 520 O O . ALA A 1 71 ? 12.173 8.864 -1.477 1.00 93.06 71 ALA A O 1
ATOM 521 N N . ILE A 1 72 ? 12.656 8.028 -3.501 1.00 90.69 72 ILE A N 1
ATOM 522 C CA . ILE A 1 72 ? 13.441 9.196 -3.950 1.00 90.69 72 ILE A CA 1
ATOM 523 C C . ILE A 1 72 ? 12.593 10.481 -3.948 1.00 90.69 72 ILE A C 1
ATOM 525 O O . ILE A 1 72 ? 13.112 11.561 -3.674 1.00 90.69 72 ILE A O 1
ATOM 529 N N . GLY A 1 73 ? 11.295 10.376 -4.250 1.00 85.81 73 GLY A N 1
ATOM 530 C CA . GLY A 1 73 ? 10.381 11.517 -4.365 1.00 85.81 73 GLY A CA 1
ATOM 531 C C . GLY A 1 73 ? 9.632 11.884 -3.080 1.00 85.81 73 GLY A C 1
ATOM 532 O O . GLY A 1 73 ? 8.768 12.764 -3.115 1.00 85.81 73 GLY A O 1
ATOM 533 N N . LEU A 1 74 ? 9.903 11.208 -1.960 1.00 88.00 74 LEU A N 1
ATOM 534 C CA . LEU A 1 74 ? 9.165 11.384 -0.712 1.00 88.00 74 LEU A CA 1
ATOM 535 C C . LEU A 1 74 ? 10.098 11.785 0.434 1.00 88.00 74 LEU A C 1
ATOM 537 O O . LEU A 1 74 ? 10.944 11.015 0.877 1.00 88.00 74 LEU A O 1
ATOM 541 N N . GLU A 1 75 ? 9.884 12.990 0.957 1.00 82.31 75 GLU A N 1
ATOM 542 C CA . GLU A 1 75 ? 10.486 13.437 2.215 1.00 82.31 75 GLU A CA 1
ATOM 543 C C . GLU A 1 75 ? 10.000 12.550 3.377 1.00 82.31 75 GLU A C 1
ATOM 545 O O . GLU A 1 75 ? 8.848 12.110 3.392 1.00 82.31 75 GLU A O 1
ATOM 550 N N . ASP A 1 76 ? 10.888 12.271 4.334 1.00 81.44 76 ASP A N 1
ATOM 551 C CA . ASP A 1 76 ? 10.629 11.468 5.542 1.00 81.44 76 ASP A CA 1
ATOM 552 C C . ASP A 1 76 ? 10.214 9.998 5.321 1.00 81.44 76 ASP A C 1
ATOM 554 O O . ASP A 1 76 ? 9.752 9.329 6.249 1.00 81.44 76 ASP A O 1
ATOM 558 N N . VAL A 1 77 ? 10.431 9.448 4.123 1.00 85.00 77 VAL A N 1
ATOM 559 C CA . VAL A 1 77 ? 10.218 8.021 3.836 1.00 85.00 77 VAL A CA 1
ATOM 560 C C . VAL A 1 77 ? 11.544 7.268 3.863 1.00 85.00 77 VAL A C 1
ATOM 562 O O . VAL A 1 77 ? 12.541 7.697 3.288 1.00 85.00 77 VAL A O 1
ATOM 565 N N . ARG A 1 78 ? 11.557 6.108 4.527 1.00 86.00 78 ARG A N 1
ATOM 566 C CA . ARG A 1 78 ? 12.699 5.186 4.517 1.00 86.00 78 ARG A CA 1
ATOM 567 C C . ARG A 1 78 ? 12.342 3.947 3.710 1.00 86.00 78 ARG A C 1
ATOM 569 O O . ARG A 1 78 ? 11.348 3.293 4.002 1.00 86.00 78 ARG A O 1
ATOM 576 N N . CYS A 1 79 ? 13.182 3.620 2.735 1.00 87.31 79 CYS A N 1
ATOM 577 C CA . CYS A 1 79 ? 13.183 2.325 2.066 1.00 87.31 79 CYS A CA 1
ATOM 578 C C . CYS A 1 79 ? 14.339 1.511 2.657 1.00 87.31 79 CYS A C 1
ATOM 580 O O . CYS A 1 79 ? 15.498 1.857 2.429 1.00 87.31 79 CYS A O 1
ATOM 582 N N . THR A 1 80 ? 14.021 0.498 3.461 1.00 79.88 80 THR A N 1
ATOM 583 C CA . THR A 1 80 ? 14.988 -0.401 4.121 1.00 79.88 80 THR A CA 1
ATOM 584 C C . THR A 1 80 ? 15.001 -1.771 3.481 1.00 79.88 80 THR A C 1
ATOM 586 O O . THR A 1 80 ? 13.904 -2.208 3.069 1.00 79.88 80 THR A O 1
#

Radius of gyration: 13.09 Å; chains: 1; bounding box: 42×23×29 Å

Foldseek 3Di:
DPDDPLVVLVVVLEDPLVVVLVVLLVVLCVVVVKDKDWDDPQVVCSVVVHNDHDTDMDIDDDPLVSLVVSQVVHPPDDDD

pLDDT: mean 88.69, std 9.56, range [46.12, 96.5]

Secondary structure (DSSP, 8-state):
-PPP-HHHHHHHHS-HHHHHHHHHHHHHHHHTT--EEE-HHHHHHHHTT-------EEESS-HHHHHHHHHHT-TT----

Organism: NCBI:txid412755